Protein AF-A0A0P9H550-F1 (afdb_monomer_lite)

Structure (mmCIF, N/CA/C/O backbone):
data_AF-A0A0P9H550-F1
#
_entry.id   AF-A0A0P9H550-F1
#
loop_
_atom_site.group_PDB
_atom_site.id
_atom_site.type_symbol
_atom_site.label_atom_id
_atom_site.label_alt_id
_atom_site.label_comp_id
_atom_site.label_asym_id
_atom_site.label_entity_id
_atom_site.label_seq_id
_atom_site.pdbx_PDB_ins_code
_atom_site.Cartn_x
_atom_site.Cartn_y
_atom_site.Cartn_z
_atom_site.occupancy
_atom_site.B_iso_or_equiv
_atom_site.auth_seq_id
_atom_site.auth_comp_id
_atom_site.auth_asym_id
_atom_site.auth_atom_id
_atom_site.pdbx_PDB_model_num
ATOM 1 N N . LEU A 1 1 ? 15.720 10.933 -12.112 1.00 88.44 1 LEU A N 1
ATOM 2 C CA . LEU A 1 1 ? 15.847 10.970 -10.638 1.00 88.44 1 LEU A CA 1
ATOM 3 C C . LEU A 1 1 ? 17.179 11.626 -10.311 1.00 88.44 1 LEU A C 1
ATOM 5 O O . LEU A 1 1 ? 18.101 11.436 -11.089 1.00 88.44 1 LEU A O 1
ATOM 9 N N . TRP A 1 2 ? 17.277 12.401 -9.234 1.00 94.56 2 TRP A N 1
ATOM 10 C CA . TRP A 1 2 ? 18.532 13.022 -8.791 1.00 94.56 2 TRP A CA 1
ATOM 11 C C . TRP A 1 2 ? 18.843 12.559 -7.369 1.00 94.56 2 TRP A C 1
ATOM 13 O O . TRP A 1 2 ? 17.916 12.378 -6.580 1.00 94.56 2 TRP A O 1
ATOM 23 N N . GLY A 1 3 ? 20.116 12.348 -7.048 1.00 95.56 3 GLY A N 1
ATOM 24 C CA . GLY A 1 3 ? 20.548 11.923 -5.718 1.00 95.56 3 GLY A CA 1
ATOM 25 C C . GLY A 1 3 ? 22.035 12.174 -5.482 1.00 95.56 3 GLY A C 1
ATOM 26 O O . GLY A 1 3 ? 22.769 12.496 -6.412 1.00 95.56 3 GLY A O 1
ATOM 27 N N . GLY A 1 4 ? 22.460 12.043 -4.230 1.00 95.12 4 GLY A N 1
ATOM 28 C CA . GLY A 1 4 ? 23.840 12.252 -3.799 1.00 95.12 4 GLY A CA 1
ATOM 29 C C . GLY A 1 4 ? 24.097 11.585 -2.450 1.00 95.12 4 GLY A C 1
ATOM 30 O O . GLY A 1 4 ? 23.163 11.205 -1.738 1.00 95.12 4 GLY A O 1
ATOM 31 N N . ARG A 1 5 ? 25.369 11.393 -2.117 1.00 94.81 5 ARG A N 1
ATOM 32 C CA . ARG A 1 5 ? 25.850 10.919 -0.817 1.00 94.81 5 ARG A CA 1
ATOM 33 C C . ARG A 1 5 ? 26.076 12.104 0.120 1.00 94.81 5 ARG A C 1
ATOM 35 O O . ARG A 1 5 ? 26.074 13.254 -0.296 1.00 94.81 5 ARG A O 1
ATOM 42 N N . ARG A 1 6 ? 26.285 11.807 1.406 1.00 93.75 6 ARG A N 1
ATOM 43 C CA . ARG A 1 6 ? 26.441 12.811 2.474 1.00 93.75 6 ARG A CA 1
ATOM 44 C C . ARG A 1 6 ? 27.507 13.877 2.180 1.00 93.75 6 ARG A C 1
ATOM 46 O O . ARG A 1 6 ? 27.323 15.012 2.601 1.00 93.75 6 ARG A O 1
ATOM 53 N N . ASP A 1 7 ? 28.575 13.502 1.483 1.00 95.88 7 ASP A N 1
ATOM 54 C CA . ASP A 1 7 ? 29.727 14.370 1.218 1.00 95.88 7 ASP A CA 1
ATOM 55 C C . ASP A 1 7 ? 29.769 14.884 -0.236 1.00 95.88 7 ASP A C 1
ATOM 57 O O . ASP A 1 7 ? 30.753 15.503 -0.642 1.00 95.88 7 ASP A O 1
ATOM 61 N N . ASP A 1 8 ? 28.719 14.637 -1.030 1.00 96.06 8 ASP A N 1
ATOM 62 C CA . ASP A 1 8 ? 28.635 15.157 -2.396 1.00 96.06 8 ASP A CA 1
ATOM 63 C C . ASP A 1 8 ? 28.290 16.654 -2.368 1.00 96.06 8 ASP A C 1
ATOM 65 O O . ASP A 1 8 ? 27.372 17.088 -1.671 1.00 96.06 8 ASP A O 1
ATOM 69 N N . ALA A 1 9 ? 29.019 17.451 -3.154 1.00 94.69 9 ALA A N 1
ATOM 70 C CA . ALA A 1 9 ? 28.811 18.899 -3.231 1.00 94.69 9 ALA A CA 1
ATOM 71 C C . ALA A 1 9 ? 27.483 19.278 -3.911 1.00 94.69 9 ALA A C 1
ATOM 73 O O . ALA A 1 9 ? 26.905 20.316 -3.597 1.00 94.69 9 ALA A O 1
ATOM 74 N N . GLU A 1 10 ? 27.001 18.438 -4.832 1.00 95.94 10 GLU A N 1
ATOM 75 C CA . GLU A 1 10 ? 25.757 18.629 -5.580 1.00 95.94 10 GLU A CA 1
ATOM 76 C C . GLU A 1 10 ? 25.091 17.277 -5.880 1.00 95.94 10 GLU A C 1
ATOM 78 O O . GLU A 1 10 ? 25.735 16.227 -5.862 1.00 95.94 10 GLU A O 1
ATOM 83 N N . LEU A 1 11 ? 23.788 17.296 -6.179 1.00 96.81 11 LEU A N 1
ATOM 84 C CA . LEU A 1 11 ? 23.060 16.102 -6.614 1.00 96.81 11 LEU A CA 1
ATOM 85 C C . LEU A 1 11 ? 23.407 15.759 -8.067 1.00 96.81 11 LEU A C 1
ATOM 87 O O . LEU A 1 11 ? 23.450 16.635 -8.929 1.00 96.81 11 LEU A O 1
ATOM 91 N N . ALA A 1 12 ? 23.546 14.469 -8.362 1.00 96.62 12 ALA A N 1
ATOM 92 C CA . ALA A 1 12 ? 23.797 13.955 -9.703 1.00 96.62 12 ALA A CA 1
ATOM 93 C C . ALA A 1 12 ? 22.565 13.224 -10.269 1.00 96.62 12 ALA A C 1
ATOM 95 O O . ALA A 1 12 ? 21.744 12.694 -9.505 1.00 96.62 12 ALA A O 1
ATOM 96 N N . PRO A 1 13 ? 22.410 13.160 -11.604 1.00 95.25 13 PRO A N 1
ATOM 97 C CA . PRO A 1 13 ? 21.336 12.394 -12.212 1.00 95.25 13 PRO A CA 1
ATOM 98 C C . PRO A 1 13 ? 21.578 10.890 -12.015 1.00 95.25 13 PRO A C 1
ATOM 100 O O . PRO A 1 13 ? 22.647 10.364 -12.313 1.00 95.25 13 PRO A O 1
ATOM 103 N N . ILE A 1 14 ? 20.549 10.184 -11.552 1.00 94.00 14 ILE A N 1
ATOM 104 C CA . ILE A 1 14 ? 20.514 8.726 -11.433 1.00 94.00 14 ILE A CA 1
ATOM 105 C C . ILE A 1 14 ? 19.801 8.173 -12.666 1.00 94.00 14 ILE A C 1
ATOM 107 O O . ILE A 1 14 ? 18.611 8.440 -12.885 1.00 94.00 14 ILE A O 1
ATOM 111 N N . ALA A 1 15 ? 20.540 7.412 -13.475 1.00 93.31 15 ALA A N 1
ATOM 112 C CA . ALA A 1 15 ? 19.986 6.683 -14.606 1.00 93.31 15 ALA A CA 1
ATOM 113 C C . ALA A 1 15 ? 19.078 5.555 -14.097 1.00 93.31 15 ALA A C 1
ATOM 115 O O . ALA A 1 15 ? 19.494 4.750 -13.269 1.00 93.31 15 ALA A O 1
ATOM 116 N N . ILE A 1 16 ? 17.843 5.512 -14.597 1.00 92.19 16 ILE A N 1
ATOM 117 C CA . ILE A 1 16 ? 16.895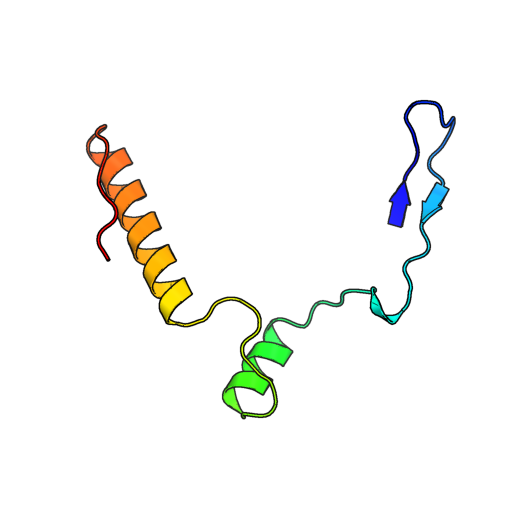 4.428 -14.322 1.00 92.19 16 ILE A CA 1
ATOM 118 C C . ILE A 1 16 ? 16.870 3.542 -15.571 1.00 92.19 16 ILE A C 1
ATOM 120 O O . ILE A 1 16 ? 16.521 4.065 -16.636 1.00 92.19 16 ILE A O 1
ATOM 124 N N . PRO A 1 17 ? 17.254 2.257 -15.479 1.00 93.94 17 PRO A N 1
ATOM 125 C CA . PRO A 1 17 ? 17.100 1.300 -16.571 1.00 93.94 17 PRO A CA 1
ATOM 126 C C . PRO A 1 17 ? 15.660 1.268 -17.092 1.00 93.94 17 PRO A C 1
ATOM 128 O O . PRO A 1 17 ? 14.719 1.398 -16.313 1.00 93.94 17 PRO A O 1
ATOM 131 N N . ASP A 1 18 ? 15.457 1.078 -18.396 1.00 89.81 18 ASP A N 1
ATOM 132 C CA . ASP A 1 18 ? 14.115 1.167 -18.995 1.00 89.81 18 ASP A CA 1
ATOM 133 C C . ASP A 1 18 ? 13.125 0.140 -18.422 1.00 89.81 18 ASP A C 1
ATOM 135 O O . ASP A 1 18 ? 11.944 0.440 -18.277 1.00 89.81 18 ASP A O 1
ATOM 139 N N . ASN A 1 19 ? 13.609 -1.033 -18.009 1.00 89.00 19 ASN A N 1
ATOM 140 C CA . ASN A 1 19 ? 12.819 -2.067 -17.333 1.00 89.00 19 ASN A CA 1
ATOM 141 C C . ASN A 1 19 ? 12.438 -1.715 -15.882 1.00 89.00 19 ASN A C 1
ATOM 143 O O . ASN A 1 19 ? 11.563 -2.361 -15.313 1.00 89.00 19 ASN A O 1
ATOM 147 N N . GLU A 1 20 ? 13.089 -0.719 -15.280 1.00 89.31 20 GLU A N 1
ATOM 148 C CA . GLU A 1 20 ? 12.803 -0.216 -13.930 1.00 89.31 20 GLU A CA 1
ATOM 149 C C . GLU A 1 20 ? 12.022 1.102 -13.955 1.00 89.31 20 GLU A C 1
ATOM 151 O O . GLU A 1 20 ? 11.598 1.605 -12.911 1.00 89.31 20 GLU A O 1
ATOM 156 N N . ARG A 1 21 ? 11.800 1.682 -15.143 1.00 86.69 21 ARG A N 1
ATOM 157 C CA . ARG A 1 21 ? 10.967 2.877 -15.292 1.00 86.69 21 ARG A CA 1
ATOM 158 C C . ARG A 1 21 ? 9.511 2.518 -15.019 1.00 86.69 21 ARG A C 1
ATOM 160 O O . ARG A 1 21 ? 8.769 2.105 -15.906 1.00 86.69 21 ARG A O 1
ATOM 167 N N . GLY A 1 22 ? 9.098 2.713 -13.772 1.00 83.56 22 GLY A N 1
ATOM 168 C CA . GLY A 1 22 ? 7.696 2.650 -13.387 1.00 83.56 22 GLY A CA 1
ATOM 169 C C . GLY A 1 22 ? 6.884 3.719 -14.119 1.00 83.56 22 GLY A C 1
ATOM 170 O O . GLY A 1 22 ? 7.259 4.892 -14.145 1.00 83.56 22 GLY A O 1
ATOM 171 N N . GLY A 1 23 ? 5.764 3.308 -14.707 1.00 86.69 23 GLY A N 1
ATOM 172 C CA . GLY A 1 23 ? 4.741 4.197 -15.250 1.00 86.69 23 GLY A CA 1
ATOM 173 C C . GLY A 1 23 ? 3.437 4.048 -14.475 1.00 86.69 23 GLY A C 1
ATOM 174 O O . GLY A 1 23 ? 3.180 3.002 -13.878 1.00 86.69 23 GLY A O 1
ATOM 175 N N . TRP A 1 24 ? 2.593 5.079 -14.500 1.00 89.31 24 TRP A N 1
ATOM 176 C CA . TRP A 1 24 ? 1.245 4.972 -13.947 1.00 89.31 24 TRP A CA 1
ATOM 177 C C . TRP A 1 24 ? 0.393 4.064 -14.841 1.00 89.31 24 TRP A C 1
ATOM 179 O O . TRP A 1 24 ? 0.107 4.410 -15.988 1.00 89.31 24 TRP A O 1
ATOM 189 N N . ARG A 1 25 ? 0.019 2.885 -14.336 1.00 92.50 25 ARG A N 1
ATOM 190 C CA . ARG A 1 25 ? -0.787 1.891 -15.067 1.00 92.50 25 ARG A CA 1
ATOM 191 C C . ARG A 1 25 ? -1.957 1.333 -14.255 1.00 92.50 25 ARG A C 1
ATOM 193 O O . ARG A 1 25 ? -2.546 0.346 -14.679 1.00 92.50 25 ARG A O 1
ATOM 200 N N . VAL A 1 26 ? -2.310 1.958 -13.132 1.00 92.19 26 VAL A N 1
ATOM 201 C CA . VAL A 1 26 ? -3.280 1.414 -12.166 1.00 92.19 26 VAL A CA 1
ATOM 202 C C . VAL A 1 26 ? -4.597 1.012 -12.839 1.00 92.19 26 VAL A C 1
ATOM 204 O O . VAL A 1 26 ? -5.047 -0.121 -12.693 1.00 92.19 26 VAL A O 1
ATOM 207 N N . GLU A 1 27 ? -5.191 1.900 -13.636 1.00 94.19 27 GLU A N 1
ATOM 208 C CA . GLU A 1 27 ? -6.477 1.659 -14.297 1.00 94.19 27 GLU A CA 1
ATOM 209 C C . GLU A 1 27 ? -6.367 0.631 -15.427 1.00 94.19 27 GLU A C 1
ATOM 211 O O . GLU A 1 27 ? -7.279 -0.166 -15.638 1.00 94.19 27 GLU A O 1
ATOM 216 N N . ASN A 1 28 ? -5.245 0.632 -16.150 1.00 95.06 28 ASN A N 1
ATOM 217 C CA . ASN A 1 28 ? -5.001 -0.315 -17.234 1.00 95.06 28 ASN A CA 1
ATOM 218 C C . ASN A 1 28 ? -4.859 -1.741 -16.676 1.00 95.06 28 ASN A C 1
ATOM 220 O O . ASN A 1 28 ? -5.551 -2.647 -17.130 1.00 95.06 28 ASN A O 1
ATOM 224 N N . GLU A 1 29 ? -4.059 -1.914 -15.622 1.00 94.44 29 GLU A N 1
ATOM 225 C CA . GLU A 1 29 ? -3.890 -3.203 -14.942 1.00 94.44 29 GLU A CA 1
ATOM 226 C C . GLU A 1 29 ? -5.203 -3.687 -14.307 1.00 94.44 29 GLU A C 1
ATOM 228 O O . GLU A 1 29 ? -5.517 -4.875 -14.365 1.00 94.44 29 GLU A O 1
ATOM 233 N N . PHE A 1 30 ? -6.017 -2.774 -13.766 1.00 93.25 30 PHE A N 1
ATOM 234 C CA . PHE A 1 30 ? -7.342 -3.105 -13.240 1.00 93.25 30 PHE A CA 1
ATOM 235 C C . PHE A 1 30 ? -8.289 -3.632 -14.330 1.00 93.25 30 PHE A C 1
ATOM 237 O O . PHE A 1 30 ? -8.905 -4.686 -14.162 1.00 93.25 30 PHE A O 1
ATOM 244 N N . VAL A 1 31 ? -8.389 -2.939 -15.470 1.00 95.50 31 VAL A N 1
ATOM 245 C CA . VAL A 1 31 ? -9.225 -3.380 -16.601 1.00 95.50 31 VAL A CA 1
ATOM 246 C C . VAL A 1 31 ? -8.703 -4.687 -17.199 1.00 95.50 31 VAL A C 1
ATOM 248 O O . VAL A 1 31 ? -9.503 -5.576 -17.494 1.00 95.50 31 VAL A O 1
ATOM 251 N N . GLY A 1 32 ? -7.383 -4.836 -17.337 1.00 96.69 32 GLY A N 1
ATOM 252 C CA . GLY A 1 32 ? -6.754 -6.072 -17.800 1.00 96.69 32 GLY A CA 1
ATOM 253 C C . GLY A 1 32 ? -7.078 -7.258 -16.891 1.00 96.69 32 GLY A C 1
ATOM 254 O O . GLY A 1 32 ? -7.433 -8.328 -17.383 1.00 96.69 32 GLY A O 1
ATOM 255 N N . ALA A 1 33 ? -7.064 -7.060 -15.569 1.00 95.19 33 ALA A N 1
ATOM 256 C CA . ALA A 1 33 ? -7.461 -8.090 -14.610 1.00 95.19 33 ALA A CA 1
ATOM 257 C C . ALA A 1 33 ? -8.940 -8.488 -14.742 1.00 95.19 33 ALA A C 1
ATOM 259 O O . ALA A 1 33 ? -9.256 -9.676 -14.717 1.00 95.19 33 ALA A O 1
ATOM 260 N N . ILE A 1 34 ? -9.845 -7.524 -14.957 1.00 93.94 34 ILE A N 1
ATOM 261 C CA . ILE A 1 34 ? -11.270 -7.808 -15.213 1.00 93.94 34 ILE A CA 1
ATOM 262 C C . ILE A 1 34 ? -11.451 -8.639 -16.487 1.00 93.94 34 ILE A C 1
ATOM 264 O O . ILE A 1 34 ? -12.285 -9.541 -16.528 1.00 93.94 34 ILE A O 1
ATOM 268 N N . ARG A 1 35 ? -10.679 -8.336 -17.533 1.00 97.62 35 ARG A N 1
ATOM 269 C CA . ARG A 1 35 ? -10.744 -9.040 -18.821 1.00 97.62 35 ARG A CA 1
ATOM 270 C C . ARG A 1 35 ? -10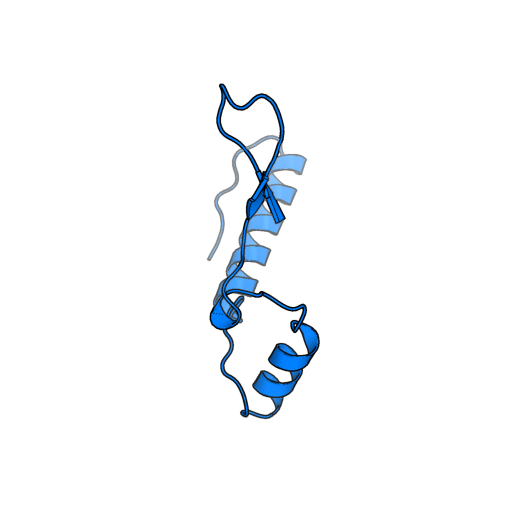.038 -10.398 -18.817 1.00 97.62 35 ARG A C 1
ATOM 272 O O . ARG A 1 35 ? -10.172 -11.138 -19.785 1.00 97.62 35 ARG A O 1
ATOM 279 N N . GLY A 1 36 ? -9.303 -10.731 -17.755 1.00 96.31 36 GLY A N 1
ATOM 280 C CA . GLY A 1 36 ? -8.469 -11.934 -17.687 1.00 96.31 36 GLY A CA 1
ATOM 281 C C . GLY A 1 36 ? -7.174 -11.843 -18.506 1.00 96.31 36 GLY A C 1
ATOM 282 O O . GLY A 1 36 ? -6.541 -12.862 -18.763 1.00 96.31 36 GLY A O 1
ATOM 283 N N . GLU A 1 37 ? -6.783 -10.638 -18.922 1.00 97.75 37 GLU A N 1
ATOM 284 C CA . GLU A 1 37 ? -5.568 -10.355 -19.699 1.00 97.75 37 GLU A CA 1
ATOM 285 C C . GLU A 1 37 ? -4.345 -10.141 -18.790 1.00 97.75 37 GLU A C 1
ATOM 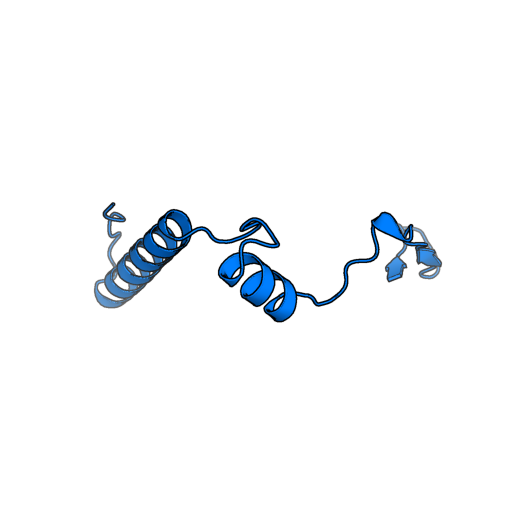287 O O . GLU A 1 37 ? -3.212 -10.400 -19.192 1.00 97.75 37 GLU A O 1
ATOM 292 N N . GLU A 1 38 ? -4.566 -9.695 -17.549 1.00 95.31 38 GLU A N 1
ATOM 293 C CA . GLU A 1 38 ? -3.528 -9.496 -16.535 1.00 95.31 38 GLU A CA 1
ATOM 294 C C . GLU A 1 38 ? -3.895 -10.184 -15.209 1.00 95.31 38 GLU A C 1
ATOM 296 O O . GLU A 1 38 ? -5.062 -10.406 -14.896 1.00 95.31 38 GLU A O 1
ATOM 301 N N . ALA A 1 39 ? -2.888 -10.519 -14.399 1.00 94.62 39 ALA A N 1
ATOM 302 C CA . ALA A 1 39 ? -3.099 -11.003 -13.036 1.00 94.62 39 ALA A CA 1
ATOM 303 C C . ALA A 1 39 ? -3.227 -9.832 -12.049 1.00 94.62 39 ALA A C 1
ATOM 305 O O . ALA A 1 39 ? -2.594 -8.789 -12.217 1.00 94.62 39 ALA A O 1
ATOM 306 N N . VAL A 1 40 ? -3.980 -10.029 -10.963 1.00 92.06 40 VAL A N 1
ATOM 307 C CA . VAL A 1 40 ? -4.007 -9.082 -9.838 1.00 92.06 40 VAL A CA 1
ATOM 308 C C . VAL A 1 40 ? -2.633 -9.074 -9.155 1.00 92.06 40 VAL A C 1
ATOM 310 O O . VAL A 1 40 ? -2.239 -10.071 -8.555 1.00 92.06 40 VAL A O 1
ATOM 313 N N . LYS A 1 41 ? -1.903 -7.955 -9.248 1.00 88.00 41 LYS A N 1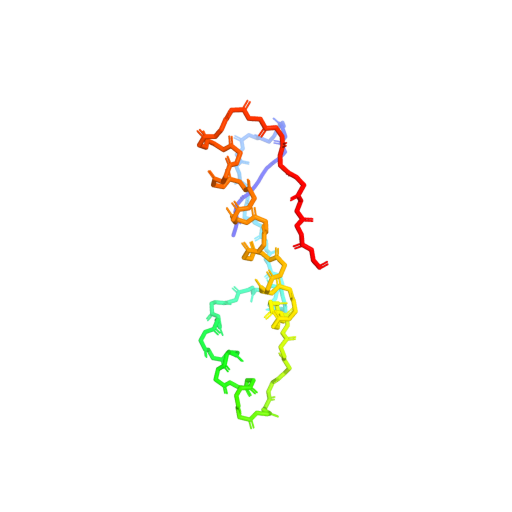
ATOM 314 C CA . LYS A 1 41 ? -0.536 -7.811 -8.699 1.00 88.00 41 LYS A CA 1
ATOM 315 C C . LYS A 1 41 ? -0.474 -7.185 -7.307 1.00 88.00 41 LYS A C 1
ATOM 317 O O . LYS A 1 41 ? 0.471 -7.446 -6.570 1.00 88.00 41 LYS A O 1
ATOM 322 N N . PHE A 1 42 ? -1.440 -6.332 -6.970 1.00 86.62 42 PHE A N 1
ATOM 323 C CA . PHE A 1 42 ? -1.429 -5.552 -5.732 1.00 86.62 42 PHE A CA 1
ATOM 324 C C . PHE A 1 42 ? -2.425 -6.122 -4.716 1.00 86.62 42 PHE A C 1
ATOM 326 O O . PHE A 1 42 ? -2.191 -7.170 -4.118 1.00 86.62 42 PHE A O 1
ATOM 333 N N . THR A 1 43 ? -3.552 -5.443 -4.513 1.00 89.56 43 THR A N 1
ATOM 334 C CA . THR A 1 43 ? -4.530 -5.788 -3.485 1.00 89.56 43 THR A CA 1
ATOM 335 C C . THR A 1 43 ? -5.508 -6.833 -4.008 1.00 89.56 43 THR A C 1
ATOM 337 O O . THR A 1 43 ? -6.387 -6.534 -4.815 1.00 89.56 43 THR A O 1
ATOM 340 N N . THR A 1 44 ? -5.369 -8.071 -3.530 1.00 91.88 44 THR A N 1
ATOM 341 C CA . THR A 1 44 ? -6.397 -9.104 -3.728 1.00 91.88 44 THR A CA 1
ATOM 342 C C . THR A 1 44 ? -7.652 -8.782 -2.917 1.00 91.88 44 THR A C 1
ATOM 344 O O . THR A 1 44 ? -7.612 -7.966 -1.995 1.00 91.88 44 THR A O 1
ATOM 347 N N . PHE A 1 45 ? -8.762 -9.462 -3.210 1.00 91.06 45 PHE A N 1
ATOM 348 C CA . PHE A 1 45 ? -9.996 -9.293 -2.442 1.00 91.06 45 PHE A CA 1
ATOM 349 C C . PHE A 1 45 ? -9.808 -9.611 -0.949 1.00 91.06 45 PHE A C 1
ATOM 351 O O . PHE A 1 45 ? -10.159 -8.791 -0.107 1.00 91.06 45 PHE A O 1
ATOM 358 N N . ASP A 1 46 ? -9.183 -10.747 -0.618 1.00 94.12 46 ASP A N 1
ATOM 359 C CA . ASP A 1 46 ? -8.883 -11.138 0.770 1.00 94.12 46 ASP A CA 1
ATOM 360 C C . ASP A 1 46 ? -8.013 -10.089 1.485 1.00 94.12 46 ASP A C 1
ATOM 362 O O . ASP A 1 46 ? -8.292 -9.695 2.618 1.00 94.12 46 ASP A O 1
ATOM 366 N N . THR A 1 47 ? -6.998 -9.558 0.795 1.00 94.50 47 THR A N 1
ATOM 367 C CA . THR A 1 47 ? -6.183 -8.456 1.325 1.00 94.50 47 THR A CA 1
ATOM 368 C C . THR A 1 47 ? -7.020 -7.196 1.561 1.00 94.50 47 THR A C 1
ATOM 370 O O . THR A 1 47 ? -6.858 -6.540 2.587 1.00 94.50 47 THR A O 1
ATOM 373 N N . GLY A 1 48 ? -7.938 -6.875 0.646 1.00 94.19 48 GLY A N 1
ATOM 374 C CA . GLY A 1 48 ? -8.862 -5.751 0.785 1.00 94.19 48 GLY A CA 1
ATOM 375 C C . GLY A 1 48 ? -9.775 -5.885 2.005 1.00 94.19 48 GLY A C 1
ATOM 376 O O . GLY A 1 48 ? -9.919 -4.929 2.763 1.00 94.19 48 GLY A O 1
ATOM 377 N N . VAL A 1 49 ? -10.322 -7.078 2.257 1.00 95.56 49 VAL A N 1
ATOM 378 C CA . VAL A 1 49 ? -11.145 -7.354 3.450 1.00 95.56 49 VAL A CA 1
ATOM 379 C C . VAL A 1 49 ? -10.333 -7.166 4.734 1.00 95.56 49 VAL A C 1
ATOM 381 O O . VAL A 1 49 ? -10.797 -6.511 5.666 1.00 95.56 49 VAL A O 1
ATOM 384 N N . LYS A 1 50 ? -9.084 -7.647 4.768 1.00 95.31 50 LYS A N 1
ATOM 385 C CA . LYS A 1 50 ? -8.180 -7.441 5.913 1.00 95.31 50 LYS A CA 1
ATOM 386 C C . LYS A 1 50 ? -7.917 -5.963 6.198 1.00 95.31 50 LYS A C 1
ATOM 388 O O . LYS A 1 50 ? -7.828 -5.572 7.361 1.00 95.31 50 LYS A O 1
ATOM 393 N N . TYR A 1 51 ? -7.813 -5.135 5.159 1.00 95.31 51 TYR A N 1
ATOM 394 C CA . TYR A 1 51 ? -7.659 -3.688 5.327 1.00 95.31 51 TYR A CA 1
ATOM 395 C C . TYR A 1 51 ? -8.912 -3.058 5.930 1.00 95.31 51 TYR A C 1
ATOM 397 O O . TYR A 1 51 ? -8.791 -2.252 6.848 1.00 95.31 51 TYR A O 1
ATOM 405 N N . MET A 1 52 ? -10.101 -3.464 5.479 1.00 95.88 52 MET A N 1
ATOM 406 C CA . MET A 1 52 ? -11.361 -2.973 6.044 1.00 95.88 52 MET A CA 1
ATOM 407 C C . MET A 1 52 ? -11.485 -3.329 7.530 1.00 95.88 52 MET A C 1
ATOM 409 O O . MET A 1 52 ? -11.774 -2.446 8.334 1.00 95.88 52 MET A O 1
ATOM 413 N N . ALA A 1 53 ? -11.170 -4.573 7.908 1.00 96.75 53 ALA A N 1
ATOM 414 C CA . ALA A 1 53 ? -11.185 -5.014 9.305 1.00 96.75 53 ALA A CA 1
ATOM 415 C C . ALA A 1 53 ? -10.226 -4.200 10.190 1.00 96.75 53 ALA A C 1
ATOM 417 O O . ALA A 1 53 ? -10.566 -3.811 11.308 1.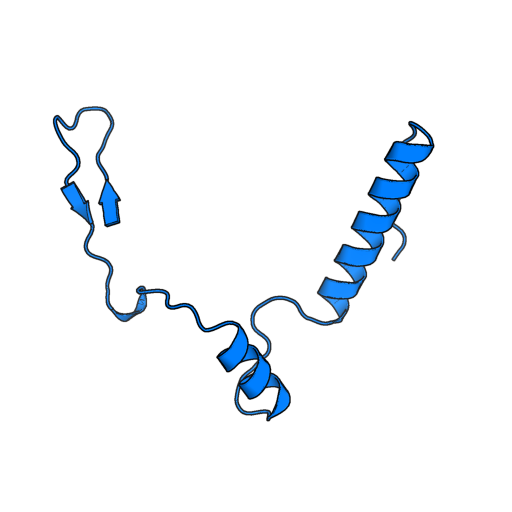00 96.75 53 ALA A O 1
ATOM 418 N N . PHE A 1 54 ? -9.027 -3.897 9.681 1.00 97.00 54 PHE A N 1
ATOM 419 C CA . PHE A 1 54 ? -8.085 -3.029 10.383 1.00 97.00 54 PHE A CA 1
ATOM 420 C C . PHE A 1 54 ? -8.625 -1.602 10.536 1.00 97.00 54 PHE A C 1
ATOM 422 O O . PHE A 1 54 ? -8.605 -1.056 11.638 1.00 97.00 54 PHE A O 1
ATOM 429 N N . THR A 1 55 ? -9.122 -0.993 9.455 1.00 97.19 55 THR A N 1
ATOM 430 C CA . THR A 1 55 ? -9.673 0.370 9.492 1.00 97.19 55 THR A CA 1
ATOM 431 C C . THR A 1 55 ? -10.854 0.476 10.459 1.00 97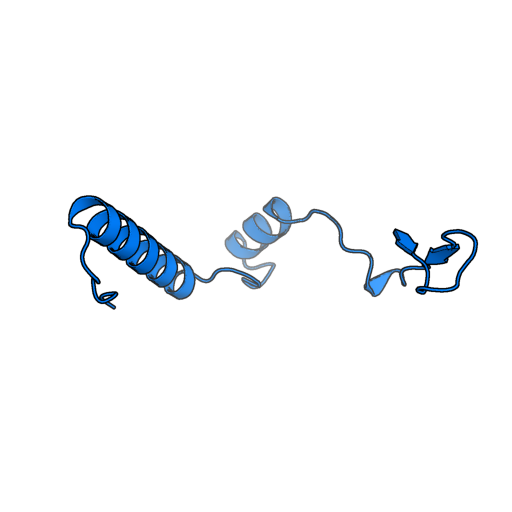.19 55 THR A C 1
ATOM 433 O O . THR A 1 55 ? -10.951 1.460 11.192 1.00 97.19 55 THR A O 1
ATOM 436 N N . GLU A 1 56 ? -11.707 -0.546 10.526 1.00 97.50 56 GLU A N 1
ATOM 437 C CA . GLU A 1 56 ? -12.803 -0.617 11.493 1.00 97.50 56 GLU A CA 1
ATOM 438 C C . GLU A 1 56 ? -12.298 -0.714 12.941 1.00 97.50 56 GLU A C 1
ATOM 440 O O . GLU A 1 56 ? -12.733 0.060 13.799 1.00 97.50 56 GLU A O 1
ATOM 445 N N . ALA A 1 57 ? -11.318 -1.582 13.216 1.00 97.81 57 ALA A N 1
ATOM 446 C CA . ALA A 1 57 ? -10.710 -1.685 14.543 1.00 97.81 57 ALA A CA 1
ATOM 447 C C . ALA A 1 57 ? -10.060 -0.361 14.989 1.00 97.81 57 ALA A C 1
ATOM 449 O O . ALA A 1 57 ? -10.193 0.030 16.151 1.00 97.81 57 ALA A O 1
ATOM 450 N N . VAL A 1 58 ? -9.411 0.367 14.070 1.00 98.06 58 VAL A N 1
ATOM 451 C CA . VAL A 1 58 ? -8.849 1.704 14.333 1.00 98.06 58 VAL A CA 1
ATOM 452 C C . VAL A 1 58 ? -9.947 2.704 14.688 1.00 98.06 58 VAL A C 1
ATOM 454 O O . VAL A 1 58 ? -9.816 3.416 15.684 1.00 98.06 58 VAL A O 1
ATOM 457 N N . ALA A 1 59 ? -11.037 2.751 13.917 1.00 98.06 59 ALA A N 1
ATOM 458 C CA . ALA A 1 59 ? -12.153 3.654 14.190 1.00 98.06 59 ALA A CA 1
ATOM 459 C C . ALA A 1 59 ? -12.778 3.378 15.569 1.00 98.06 59 ALA A C 1
ATOM 461 O O . ALA A 1 59 ? -13.020 4.306 16.344 1.00 98.06 59 ALA A O 1
ATOM 462 N N . HIS A 1 60 ? -12.969 2.102 15.916 1.00 97.94 60 HIS A N 1
ATOM 463 C CA . HIS A 1 60 ? -13.498 1.703 17.217 1.00 97.94 60 HIS A CA 1
ATOM 464 C C . HIS A 1 60 ? -12.531 2.019 18.369 1.00 97.94 60 HIS A C 1
ATOM 466 O O . HIS A 1 60 ? -12.949 2.518 19.416 1.00 97.94 60 HIS A O 1
ATOM 472 N N . SER A 1 61 ? -11.230 1.794 18.171 1.00 98.56 61 SER A N 1
ATOM 473 C CA . SER A 1 61 ? -10.200 2.148 19.150 1.00 98.56 61 SER A CA 1
ATOM 474 C C . SER A 1 61 ? -10.174 3.653 19.420 1.00 98.56 61 SER A C 1
ATOM 476 O O . SER A 1 61 ? -10.179 4.073 20.576 1.00 98.56 61 SER A O 1
ATOM 478 N N . ALA A 1 62 ? -10.248 4.473 18.369 1.00 98.44 62 ALA A N 1
ATOM 479 C CA . ALA A 1 62 ? -10.295 5.927 18.495 1.00 98.44 62 ALA A CA 1
ATOM 480 C C . ALA A 1 62 ? -11.545 6.416 19.249 1.00 98.44 62 ALA A C 1
ATOM 482 O O . ALA A 1 62 ? -11.454 7.350 20.042 1.00 98.44 62 ALA A O 1
ATOM 483 N N . ALA A 1 63 ? -12.698 5.775 19.035 1.00 98.38 63 ALA A N 1
ATOM 484 C CA . ALA A 1 63 ? -13.950 6.128 19.705 1.00 98.38 63 ALA A CA 1
ATOM 485 C C . ALA A 1 63 ? -13.978 5.737 21.194 1.00 98.38 63 ALA A C 1
ATOM 487 O O . ALA A 1 63 ? -14.608 6.416 22.002 1.00 98.38 63 ALA A O 1
ATOM 488 N N . THR A 1 64 ? -13.318 4.635 21.556 1.00 98.06 64 THR A N 1
ATOM 489 C CA . THR A 1 64 ? -13.357 4.068 22.916 1.00 98.06 64 THR A CA 1
ATOM 490 C C . THR A 1 64 ? -12.143 4.424 23.769 1.00 98.06 64 THR A C 1
ATOM 492 O O . THR A 1 64 ? -12.194 4.284 24.989 1.00 98.06 64 THR A O 1
ATOM 495 N N . GLY A 1 65 ? -11.045 4.867 23.152 1.00 98.19 65 GLY A N 1
ATOM 496 C CA . GLY A 1 65 ? -9.771 5.100 23.833 1.00 98.19 65 GLY A CA 1
ATOM 497 C C . GLY A 1 65 ? -9.093 3.816 24.322 1.00 98.19 65 GLY A C 1
ATOM 498 O O . GLY A 1 65 ? -8.216 3.879 25.182 1.00 98.19 65 GLY A O 1
ATOM 499 N N . ALA A 1 66 ? -9.495 2.653 23.802 1.00 98.00 66 ALA A N 1
ATOM 500 C CA . ALA A 1 66 ? -8.986 1.348 24.207 1.00 98.00 66 ALA A CA 1
ATOM 501 C C . ALA A 1 66 ? -8.405 0.573 23.017 1.00 98.00 66 ALA A C 1
ATOM 503 O O . ALA A 1 66 ? -8.747 0.815 21.858 1.00 98.00 66 ALA A O 1
ATOM 504 N N . ALA A 1 67 ? -7.521 -0.384 23.304 1.00 97.50 67 ALA A N 1
ATOM 505 C CA . ALA A 1 67 ? -7.036 -1.316 22.294 1.00 97.50 67 ALA A CA 1
ATOM 506 C C . ALA A 1 67 ? -8.175 -2.250 21.854 1.00 97.50 67 ALA A C 1
ATOM 508 O O . ALA A 1 67 ? -8.832 -2.868 22.692 1.00 97.50 67 ALA A O 1
ATOM 509 N N . VAL A 1 68 ? -8.384 -2.366 20.542 1.00 97.69 68 VAL A N 1
ATOM 510 C CA . VAL A 1 68 ? -9.414 -3.220 19.936 1.00 97.69 68 VAL A CA 1
ATOM 511 C C . VAL A 1 68 ? -8.720 -4.301 19.100 1.00 97.69 68 VAL A C 1
ATOM 513 O O . VAL A 1 68 ? -7.881 -3.957 18.264 1.00 97.69 68 VAL A O 1
ATOM 516 N N . PRO A 1 69 ? -9.018 -5.598 19.306 1.00 96.00 69 PRO A N 1
ATOM 517 C CA . PRO A 1 69 ? -8.482 -6.656 18.458 1.00 96.00 69 PRO A CA 1
ATOM 518 C C . PRO A 1 69 ? -9.077 -6.565 17.049 1.00 96.00 69 PRO A C 1
ATOM 520 O O . PRO A 1 69 ? -10.263 -6.289 16.878 1.00 96.00 69 PRO A O 1
ATOM 523 N N . ILE A 1 70 ? -8.256 -6.834 16.037 1.00 96.12 70 ILE A N 1
ATOM 524 C CA . ILE A 1 70 ? -8.715 -6.921 14.649 1.00 96.12 70 ILE A CA 1
ATOM 525 C C . ILE A 1 70 ? -9.410 -8.276 14.476 1.00 96.12 70 ILE A C 1
ATOM 527 O O . ILE A 1 70 ? -8.787 -9.313 14.705 1.00 96.12 70 ILE A O 1
ATOM 531 N N . ALA A 1 71 ? -10.685 -8.272 14.093 1.00 79.69 71 ALA A N 1
ATOM 532 C CA . ALA A 1 71 ? -11.426 -9.491 13.785 1.00 79.69 71 ALA A CA 1
ATOM 533 C C . ALA A 1 71 ? -11.172 -9.917 12.327 1.00 79.69 71 ALA A C 1
ATOM 535 O O . ALA A 1 71 ? -11.273 -9.087 11.424 1.00 79.69 71 ALA A O 1
ATOM 536 N N . LEU A 1 72 ? -10.850 -11.197 12.108 1.00 66.94 72 LEU A N 1
ATOM 537 C CA . LEU A 1 72 ? -10.811 -11.864 10.800 1.00 66.94 72 LEU A CA 1
ATOM 538 C C . LEU A 1 72 ? -11.546 -13.199 10.888 1.00 66.94 72 LEU A C 1
ATOM 540 O O . LEU A 1 72 ? -11.326 -13.905 11.899 1.00 66.94 72 LEU A O 1
#

Radius of gyration: 20.79 Å; chains: 1; bounding box: 44×31×44 Å

Organism: NCBI:txid186479

Secondary structure (DSSP, 8-state):
-EE--TT-SS-EE-PPPGGG-----HHHHHHHHHHTSS---S--HHHHHHHHHHHHHHHHHHHHTS--PPP-

pLDDT: mean 93.8, std 4.92, range [66.94, 98.56]

Foldseek 3Di:
DWADDPPDPDIDDDDDPPVRPDDPCVVVQVVCCVVVNHPDDPQDPVNVVQVVLVVVQVVVCVVPVDRGDRDD

Sequence (72 aa):
LWGGRRDDAELAPIAIPDNERGGWRVENEFVGAIRGEEAVKFTTFDTGVKYMAFTEAVAHSAATGAAVPIAL